Protein AF-H6RNN2-F1 (afdb_monomer_lite)

Sequence (59 aa):
MQVRPTLTLPWDALDSQSCAEDGMPDWQTLIVVGPMKRRDAHGHVTLEWTVTADCRPAE

pLDDT: mean 72.71, std 14.59, range [41.22, 91.81]

Radius of gyration: 13.88 Å; chains: 1; bounding box: 30×27×35 Å

Organism: Blastococcus saxobsidens (strain DD2) (NCBI:txid1146883)

Secondary structure (DSSP, 8-state):
---PPPP---GGGHHHHSS-TTEEEEEEEEEEEEEEEEE-TTS-EEEEEEEEEEEEE--

Foldseek 3Di:
DPPDDDDDDDPVCCQCPVAPNFWGFDPVQKDKDDQDWDADPVRDTDTDIDIDTDIDGDD

Structure (mmCIF, N/CA/C/O backbone):
data_AF-H6RNN2-F1
#
_entry.id   AF-H6RNN2-F1
#
loop_
_atom_site.group_PDB
_atom_site.id
_atom_site.type_symbol
_atom_site.label_atom_id
_atom_site.label_alt_id
_atom_site.label_comp_id
_atom_site.label_asym_id
_atom_site.label_entity_id
_atom_site.label_seq_id
_atom_site.pdbx_PDB_ins_code
_atom_site.Cartn_x
_atom_site.Cartn_y
_atom_site.Cartn_z
_atom_site.occupancy
_atom_site.B_iso_or_equiv
_atom_site.auth_seq_id
_atom_site.auth_comp_id
_atom_site.auth_asym_id
_atom_site.auth_atom_id
_atom_site.pdbx_PDB_model_num
ATOM 1 N N . MET A 1 1 ? 10.442 18.479 1.092 1.00 41.22 1 MET A N 1
ATOM 2 C CA . MET A 1 1 ? 9.816 17.143 1.191 1.00 41.22 1 MET A CA 1
ATOM 3 C C . MET A 1 1 ? 8.859 16.999 0.029 1.00 41.22 1 MET A C 1
ATOM 5 O O . MET A 1 1 ? 7.908 17.761 -0.053 1.00 41.22 1 MET A O 1
ATOM 9 N N . GLN A 1 2 ? 9.163 16.108 -0.908 1.00 42.25 2 GLN A N 1
ATOM 10 C CA . GLN A 1 2 ? 8.283 15.810 -2.032 1.00 42.25 2 GLN A CA 1
ATOM 11 C C . GLN A 1 2 ? 7.164 14.914 -1.486 1.00 42.25 2 GLN A C 1
ATOM 13 O O . GLN A 1 2 ? 7.441 13.813 -1.012 1.00 42.25 2 GLN A O 1
ATOM 18 N N . VAL A 1 3 ? 5.931 15.424 -1.438 1.00 45.22 3 VAL A N 1
ATOM 19 C CA . VAL A 1 3 ? 4.769 14.631 -1.017 1.00 45.22 3 VAL A CA 1
ATOM 20 C C . VAL A 1 3 ? 4.527 13.609 -2.119 1.00 45.22 3 VAL A C 1
ATOM 22 O O . VAL A 1 3 ? 4.109 13.970 -3.217 1.00 45.22 3 VAL A O 1
ATOM 25 N N . ARG A 1 4 ? 4.871 12.346 -1.854 1.00 44.53 4 ARG A N 1
ATOM 26 C CA . ARG A 1 4 ? 4.531 11.248 -2.759 1.00 44.53 4 ARG A CA 1
ATOM 27 C C . ARG A 1 4 ? 3.014 11.046 -2.681 1.00 44.53 4 ARG A C 1
ATOM 29 O O . ARG A 1 4 ? 2.510 10.916 -1.566 1.00 44.53 4 ARG A O 1
ATOM 36 N N . PRO A 1 5 ? 2.283 11.074 -3.807 1.00 43.03 5 PRO A N 1
ATOM 37 C CA . PRO A 1 5 ? 0.853 10.804 -3.792 1.00 43.03 5 PRO A CA 1
ATOM 38 C C . PRO A 1 5 ? 0.615 9.381 -3.275 1.00 43.03 5 PRO A C 1
ATOM 40 O O . PRO A 1 5 ? 1.156 8.421 -3.819 1.00 43.03 5 PRO A O 1
ATOM 43 N N . THR A 1 6 ? -0.163 9.258 -2.201 1.00 43.06 6 THR A N 1
ATOM 44 C CA . THR A 1 6 ? -0.577 7.968 -1.643 1.00 43.06 6 THR A CA 1
ATOM 45 C C . THR A 1 6 ? -1.942 7.621 -2.224 1.00 43.06 6 THR A C 1
ATOM 47 O O . THR A 1 6 ? -2.906 8.349 -1.985 1.00 43.06 6 THR A O 1
ATOM 50 N N . LEU A 1 7 ? -2.034 6.533 -2.991 1.00 45.00 7 LEU A N 1
ATOM 51 C CA . LEU A 1 7 ? -3.305 6.018 -3.499 1.00 45.00 7 LEU A CA 1
ATOM 52 C C . LEU A 1 7 ? -3.806 4.888 -2.588 1.00 45.00 7 LEU A C 1
ATOM 54 O O . LEU A 1 7 ? -3.048 3.981 -2.249 1.00 45.00 7 LEU A O 1
ATOM 58 N N . THR A 1 8 ? -5.078 4.932 -2.189 1.00 56.56 8 THR A N 1
ATOM 59 C CA . THR A 1 8 ? -5.738 3.826 -1.479 1.00 56.56 8 THR A CA 1
ATOM 60 C C . THR A 1 8 ? -6.349 2.888 -2.512 1.00 56.56 8 THR A C 1
ATOM 62 O O . THR A 1 8 ? -7.350 3.235 -3.137 1.00 56.56 8 THR A O 1
ATOM 65 N N . LEU A 1 9 ? -5.740 1.719 -2.705 1.00 57.47 9 LEU A N 1
ATOM 66 C CA . LEU A 1 9 ? -6.179 0.726 -3.682 1.00 57.47 9 LEU A CA 1
ATOM 67 C C . LEU A 1 9 ? -6.803 -0.496 -2.991 1.00 57.47 9 LEU A C 1
ATOM 69 O O . LEU A 1 9 ? -6.320 -0.903 -1.931 1.00 57.47 9 LEU A O 1
ATOM 73 N N . PRO A 1 10 ? -7.852 -1.102 -3.578 1.00 62.47 10 PRO A N 1
ATOM 74 C CA . PRO A 1 10 ? -8.279 -2.450 -3.216 1.00 62.47 10 PRO A CA 1
ATOM 75 C C . PRO A 1 10 ? -7.113 -3.436 -3.339 1.00 62.47 10 PRO A C 1
ATOM 77 O O . PRO A 1 10 ? -6.302 -3.306 -4.254 1.00 62.47 10 PRO A O 1
ATOM 80 N N . TRP A 1 11 ? -7.059 -4.441 -2.459 1.00 65.31 11 TRP A N 1
ATOM 81 C CA . TRP A 1 11 ? -6.004 -5.464 -2.476 1.00 65.31 11 TRP A CA 1
ATOM 82 C C . TRP A 1 11 ? -5.876 -6.139 -3.850 1.00 65.31 11 TRP A C 1
ATOM 84 O O . TRP A 1 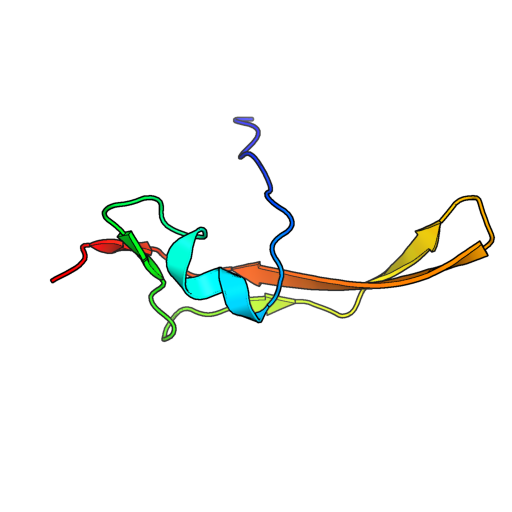11 ? -4.776 -6.300 -4.361 1.00 65.31 11 TRP A O 1
ATOM 94 N N . ASP A 1 12 ? -7.007 -6.419 -4.496 1.00 63.25 12 ASP A N 1
ATOM 95 C CA . ASP A 1 12 ? -7.060 -7.070 -5.811 1.00 63.25 12 ASP A CA 1
ATOM 96 C C . ASP A 1 12 ? -6.632 -6.157 -6.977 1.00 63.25 12 ASP A C 1
ATOM 98 O O . ASP A 1 12 ? -6.506 -6.609 -8.111 1.00 63.25 12 ASP A O 1
ATOM 102 N N . ALA A 1 13 ? -6.435 -4.859 -6.723 1.00 59.88 13 ALA A N 1
ATOM 103 C CA . ALA A 1 13 ? -6.026 -3.869 -7.718 1.00 59.88 13 ALA A CA 1
ATOM 104 C C . ALA A 1 13 ? -4.577 -3.390 -7.526 1.00 59.88 13 ALA A C 1
ATOM 106 O O . ALA A 1 13 ? -4.131 -2.511 -8.269 1.00 59.88 13 ALA A O 1
ATOM 107 N N . LEU A 1 14 ? -3.846 -3.944 -6.549 1.00 64.25 14 LEU A N 1
ATOM 108 C CA . LEU A 1 14 ? -2.467 -3.550 -6.258 1.00 64.25 14 LEU A CA 1
ATOM 109 C C . LEU A 1 14 ? -1.560 -3.729 -7.481 1.00 64.25 14 LEU A C 1
ATOM 111 O O . LEU A 1 14 ? -0.833 -2.805 -7.829 1.00 64.25 14 LEU A O 1
ATOM 115 N N . ASP A 1 15 ? -1.677 -4.865 -8.168 1.00 59.06 15 ASP A N 1
ATOM 116 C CA . ASP A 1 15 ? -0.769 -5.284 -9.241 1.00 59.06 15 ASP A CA 1
ATOM 117 C C . ASP A 1 15 ? -0.720 -4.325 -10.440 1.00 59.06 15 ASP A C 1
ATOM 119 O O . ASP A 1 15 ? 0.317 -4.196 -11.083 1.00 59.06 15 ASP A O 1
ATOM 123 N N . SER A 1 16 ? -1.834 -3.651 -10.747 1.00 55.25 16 SER A N 1
ATOM 124 C CA . SER A 1 16 ? -1.990 -2.845 -11.972 1.00 55.25 16 SER A CA 1
ATOM 125 C C . SER A 1 16 ? -1.787 -1.345 -11.773 1.00 55.25 16 SER A C 1
ATOM 127 O O . SER A 1 16 ? -1.495 -0.636 -12.731 1.00 55.25 16 SER A O 1
ATOM 129 N N . GLN A 1 17 ? -1.958 -0.834 -10.550 1.00 57.91 17 GLN A N 1
ATOM 130 C CA . GLN A 1 17 ? -1.941 0.610 -10.285 1.00 57.91 17 GLN A CA 1
ATOM 131 C C . GLN A 1 17 ? -0.767 1.064 -9.412 1.00 57.91 17 GLN A C 1
ATOM 133 O O . GLN A 1 17 ? -0.522 2.267 -9.319 1.00 57.91 17 GLN A O 1
ATOM 138 N N . SER A 1 18 ? -0.013 0.149 -8.791 1.00 65.62 18 SER A N 1
ATOM 139 C CA . SER A 1 18 ? 1.097 0.522 -7.904 1.00 65.62 18 SER A CA 1
ATOM 140 C C . SER A 1 18 ? 2.316 1.094 -8.637 1.00 65.62 18 SER A C 1
ATOM 142 O O . SER A 1 18 ? 3.072 1.848 -8.029 1.00 65.62 18 SER A O 1
ATOM 144 N N . CYS 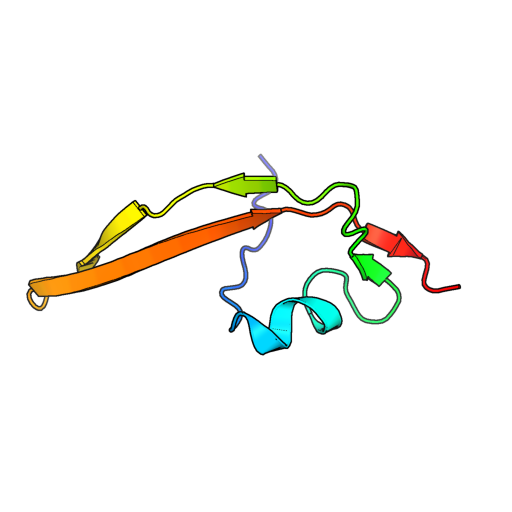A 1 19 ? 2.508 0.764 -9.921 1.00 71.81 19 CYS A N 1
ATOM 145 C CA . CYS A 1 19 ? 3.753 1.046 -10.647 1.00 71.81 19 CYS A CA 1
ATOM 146 C C . CYS A 1 19 ? 3.604 1.810 -11.978 1.00 71.81 19 CYS A C 1
ATOM 148 O O . CYS A 1 19 ? 4.568 1.876 -12.737 1.00 71.81 19 CYS A O 1
ATOM 150 N N . ALA A 1 20 ? 2.460 2.474 -12.210 1.00 65.12 20 ALA A N 1
ATOM 151 C CA . ALA A 1 20 ? 2.109 3.135 -13.481 1.00 65.12 20 ALA A CA 1
ATOM 152 C C . ALA A 1 20 ? 2.066 2.164 -14.688 1.00 65.12 20 ALA A C 1
ATOM 154 O O . ALA A 1 20 ? 2.345 0.981 -14.532 1.00 65.12 20 ALA A O 1
ATOM 155 N N . GLU A 1 21 ? 1.667 2.640 -15.877 1.00 65.19 21 GLU A N 1
ATOM 156 C CA . GLU A 1 21 ? 1.351 1.772 -17.035 1.00 65.19 21 GLU A CA 1
ATOM 157 C C . GLU A 1 21 ? 2.520 0.885 -17.514 1.00 65.19 21 GLU A C 1
ATOM 159 O O . GLU A 1 21 ? 2.273 -0.193 -18.047 1.00 65.19 21 GLU A O 1
ATOM 164 N N . ASP A 1 22 ? 3.771 1.287 -17.264 1.00 68.00 22 ASP A N 1
ATOM 165 C CA . ASP A 1 22 ? 4.972 0.595 -17.769 1.00 68.00 22 ASP A CA 1
ATOM 166 C C . ASP A 1 22 ? 5.745 -0.194 -16.692 1.00 68.00 22 ASP A C 1
ATOM 168 O O . ASP A 1 22 ? 6.813 -0.759 -16.956 1.00 68.00 22 ASP A O 1
ATOM 172 N N . GLY A 1 23 ? 5.252 -0.199 -15.452 1.00 72.88 23 GLY A N 1
ATOM 173 C CA . GLY A 1 23 ? 5.933 -0.806 -14.315 1.00 72.88 23 GLY A CA 1
ATOM 174 C C . GLY A 1 23 ? 5.135 -1.949 -13.709 1.00 72.88 23 GLY A C 1
ATOM 175 O O . GLY A 1 23 ? 3.927 -1.849 -13.516 1.00 72.88 23 GLY A O 1
ATOM 176 N N . MET A 1 24 ? 5.828 -3.021 -13.328 1.00 78.81 24 MET A N 1
ATOM 177 C CA . MET A 1 24 ? 5.264 -4.074 -12.489 1.00 78.81 24 MET A CA 1
ATOM 178 C C . MET A 1 24 ? 5.901 -4.026 -11.096 1.00 78.81 24 MET A C 1
ATOM 180 O O . MET A 1 24 ? 7.113 -3.820 -10.986 1.00 78.81 24 MET A O 1
ATOM 184 N N . PRO A 1 25 ? 5.129 -4.218 -10.018 1.00 78.81 25 PRO A N 1
ATOM 185 C CA . PRO A 1 25 ? 5.693 -4.372 -8.682 1.00 78.81 25 PRO A CA 1
ATOM 186 C C . PRO A 1 25 ? 6.593 -5.613 -8.601 1.00 78.81 25 PRO A C 1
ATOM 188 O O . PRO A 1 25 ? 6.235 -6.707 -9.042 1.00 78.81 25 PRO A O 1
ATOM 191 N N . ASP A 1 26 ? 7.774 -5.447 -8.014 1.00 81.62 26 ASP A N 1
ATOM 192 C CA . ASP A 1 26 ? 8.638 -6.546 -7.615 1.00 81.62 26 ASP A CA 1
ATOM 193 C C . ASP A 1 26 ? 8.174 -7.098 -6.266 1.00 81.62 26 ASP A C 1
ATOM 195 O O . ASP A 1 26 ? 8.554 -6.626 -5.190 1.00 81.62 26 ASP A O 1
ATOM 199 N N . TRP A 1 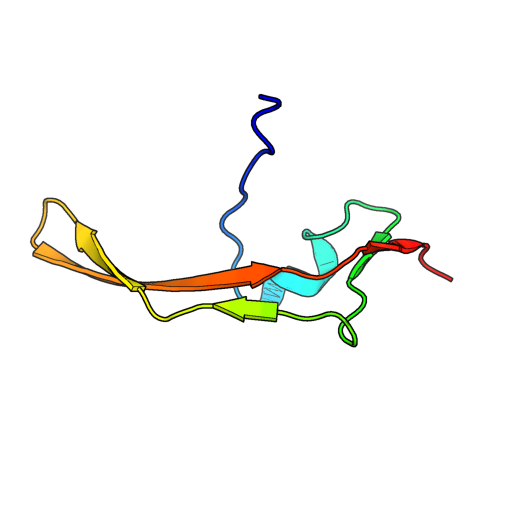27 ? 7.366 -8.153 -6.326 1.00 81.38 27 TRP A N 1
ATOM 200 C CA . TRP A 1 27 ? 6.854 -8.830 -5.140 1.00 81.38 27 TRP A CA 1
ATOM 201 C C . TRP A 1 27 ? 7.933 -9.469 -4.263 1.00 81.38 27 TRP A C 1
ATOM 203 O O . TRP A 1 27 ? 7.655 -9.768 -3.103 1.00 81.38 27 TRP A O 1
ATOM 213 N N . GLN A 1 28 ? 9.164 -9.648 -4.755 1.00 82.19 28 GLN A N 1
ATOM 214 C CA . GLN A 1 28 ? 10.272 -10.113 -3.914 1.00 82.19 28 GLN A CA 1
ATOM 215 C C . GLN A 1 28 ? 10.722 -9.043 -2.909 1.00 82.19 28 GLN A C 1
ATOM 217 O O . GLN A 1 28 ? 11.286 -9.376 -1.868 1.00 82.19 28 GLN A O 1
ATOM 222 N N . THR A 1 29 ? 10.431 -7.770 -3.190 1.00 78.50 29 THR A N 1
ATOM 223 C CA . THR A 1 29 ? 10.743 -6.612 -2.332 1.00 78.50 29 THR A CA 1
ATOM 224 C C . THR A 1 29 ? 9.551 -6.148 -1.491 1.00 78.50 29 THR A C 1
ATOM 226 O O . THR A 1 29 ? 9.603 -5.091 -0.864 1.00 78.50 29 THR A O 1
ATOM 229 N N . LEU A 1 30 ? 8.464 -6.927 -1.465 1.00 82.94 30 LEU A N 1
ATOM 230 C CA . LEU A 1 30 ? 7.221 -6.567 -0.793 1.00 82.94 30 LEU A CA 1
ATOM 231 C C . LEU A 1 30 ? 7.416 -6.385 0.720 1.00 82.94 30 LEU A C 1
ATOM 233 O O . LEU A 1 30 ? 7.794 -7.308 1.442 1.00 82.94 30 LEU A O 1
ATOM 237 N N . ILE A 1 31 ? 7.051 -5.209 1.218 1.00 81.25 31 ILE A N 1
ATOM 238 C CA . ILE A 1 31 ? 6.992 -4.877 2.638 1.00 81.25 31 ILE A CA 1
ATOM 239 C C . ILE A 1 31 ? 5.541 -4.562 2.998 1.00 81.25 31 ILE A C 1
ATOM 241 O O . ILE A 1 31 ? 4.933 -3.643 2.448 1.00 81.25 31 ILE A O 1
ATOM 245 N N . VAL A 1 32 ? 4.997 -5.298 3.968 1.00 82.69 32 VAL A N 1
ATOM 246 C CA . VAL A 1 32 ? 3.648 -5.082 4.509 1.00 82.69 32 VAL A CA 1
ATOM 247 C C . VAL A 1 32 ? 3.750 -4.609 5.957 1.00 82.69 32 VAL A C 1
ATOM 249 O O . VAL A 1 32 ? 4.389 -5.255 6.784 1.00 82.69 32 VAL A O 1
ATOM 252 N N . VAL A 1 33 ? 3.098 -3.492 6.280 1.00 83.62 33 VAL A N 1
ATOM 253 C CA . VAL A 1 33 ? 3.065 -2.908 7.630 1.00 83.62 33 VAL A CA 1
ATOM 254 C C . VAL A 1 33 ? 1.614 -2.744 8.086 1.00 83.62 33 VAL A C 1
ATOM 256 O O . VAL A 1 33 ? 0.823 -2.091 7.410 1.00 83.62 33 VAL A O 1
ATOM 259 N N . GLY A 1 34 ? 1.253 -3.310 9.244 1.00 81.88 34 GLY A N 1
ATOM 260 C CA . GLY A 1 34 ? -0.093 -3.190 9.828 1.00 8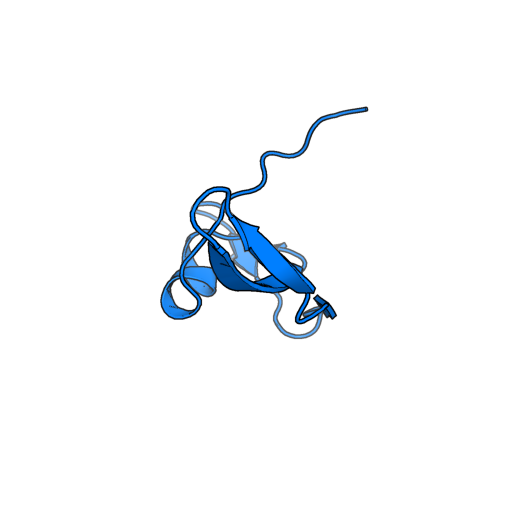1.88 34 GLY A CA 1
ATOM 261 C C . GLY A 1 34 ? -0.592 -4.463 10.538 1.00 81.88 34 GLY A C 1
ATOM 262 O O . GLY A 1 34 ? 0.195 -5.391 10.732 1.00 81.88 34 GLY A O 1
ATOM 263 N N . PRO A 1 35 ? -1.887 -4.525 10.929 1.00 81.81 35 PRO A N 1
ATOM 264 C CA . PRO A 1 35 ? -2.914 -3.509 10.692 1.00 81.81 35 PRO A CA 1
ATOM 265 C C . PRO A 1 35 ? -2.860 -2.343 11.682 1.00 81.81 35 PRO A C 1
ATOM 267 O O . PRO A 1 35 ? -2.685 -2.528 12.888 1.00 81.81 35 PRO A O 1
ATOM 270 N N . MET A 1 36 ? -3.122 -1.138 11.190 1.00 86.50 36 MET A N 1
ATOM 271 C CA . MET A 1 36 ? -3.421 0.024 12.020 1.00 86.50 36 MET A CA 1
ATOM 272 C C . MET A 1 36 ? -4.935 0.166 12.163 1.00 86.50 36 MET A C 1
ATOM 274 O O . MET A 1 36 ? -5.665 0.221 11.176 1.00 86.50 36 MET A O 1
ATOM 278 N N . LYS A 1 37 ? -5.421 0.232 13.406 1.00 87.62 37 LYS A N 1
ATOM 279 C CA . LYS A 1 37 ? -6.829 0.539 13.683 1.00 87.62 37 LYS A CA 1
ATOM 280 C C . LYS A 1 37 ? -7.066 2.027 13.476 1.00 87.62 37 LYS A C 1
ATOM 282 O O . LYS A 1 37 ? -6.521 2.846 14.214 1.00 87.62 37 LYS A O 1
ATOM 287 N N . ARG A 1 38 ? -7.930 2.367 12.528 1.00 85.81 38 ARG A N 1
ATOM 288 C CA . ARG A 1 38 ? -8.448 3.719 12.333 1.00 85.81 38 ARG A CA 1
ATOM 289 C C . ARG A 1 38 ? -9.902 3.760 12.726 1.00 85.81 38 ARG A C 1
ATOM 291 O O . ARG A 1 38 ? -10.698 2.968 12.239 1.00 85.81 38 ARG A O 1
ATOM 298 N N . ARG A 1 39 ? -10.240 4.679 13.621 1.00 90.00 39 ARG A N 1
ATOM 299 C CA . ARG A 1 39 ? -11.628 4.970 13.955 1.00 90.00 39 ARG A CA 1
ATOM 300 C C . ARG A 1 39 ? -12.031 6.265 13.263 1.00 90.00 39 ARG A C 1
ATOM 302 O O . ARG A 1 39 ? -11.316 7.256 13.393 1.00 90.00 39 ARG A O 1
ATOM 309 N N . ASP A 1 40 ? -13.134 6.242 12.524 1.00 87.94 40 ASP A N 1
ATOM 310 C CA . ASP A 1 40 ? -13.680 7.438 11.882 1.00 87.94 40 ASP A CA 1
ATOM 311 C C . ASP A 1 40 ? -14.529 8.280 12.857 1.00 87.94 40 ASP A C 1
ATOM 313 O O . ASP A 1 40 ? -14.755 7.905 14.013 1.00 87.94 40 ASP A O 1
ATOM 317 N N . ALA A 1 41 ? -15.006 9.438 12.393 1.00 90.50 41 ALA A N 1
ATOM 318 C CA . ALA A 1 41 ? -15.836 10.344 13.190 1.00 90.50 41 ALA A CA 1
ATOM 319 C C . ALA A 1 41 ? -17.211 9.756 13.575 1.00 90.50 41 ALA A C 1
ATOM 321 O O . ALA A 1 41 ? -17.842 10.246 14.508 1.00 90.50 41 ALA A O 1
ATOM 322 N N . HIS A 1 42 ? -17.661 8.704 12.888 1.00 91.38 42 HIS A N 1
ATOM 323 C CA . HIS A 1 42 ? -18.934 8.022 13.128 1.00 91.38 42 HIS A CA 1
ATOM 324 C C . HIS A 1 42 ? -18.772 6.782 14.026 1.00 91.38 42 HIS A C 1
ATOM 326 O O . HIS A 1 42 ? -19.750 6.108 14.339 1.00 91.38 42 HIS A O 1
ATOM 332 N N . GLY A 1 43 ? -17.548 6.493 14.486 1.00 89.12 43 GLY A N 1
ATOM 333 C CA . GLY A 1 43 ? -17.238 5.386 15.387 1.00 89.12 43 GLY A CA 1
ATOM 334 C C . GLY A 1 43 ? -16.939 4.060 14.687 1.00 89.12 43 GLY A C 1
ATOM 335 O O . GLY A 1 43 ? -16.636 3.080 15.380 1.00 89.12 43 GLY A O 1
ATOM 336 N N . HIS A 1 44 ? -16.960 4.019 13.353 1.00 91.81 44 HIS A N 1
ATOM 337 C CA . HIS A 1 44 ? -16.568 2.836 12.596 1.00 91.81 44 HIS A CA 1
ATOM 338 C C . HIS A 1 44 ? 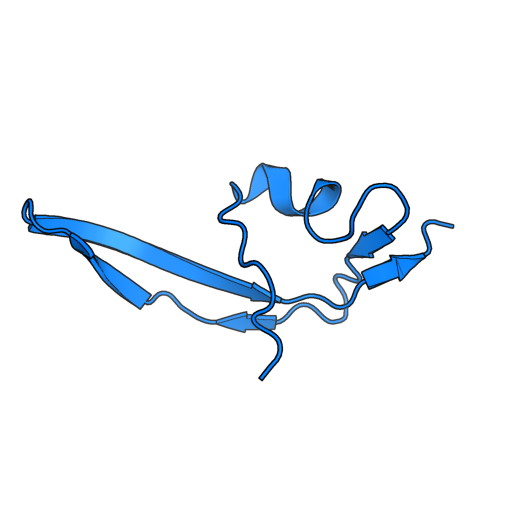-15.069 2.601 12.718 1.00 91.81 44 HIS A C 1
ATOM 340 O O . HIS A 1 44 ? -14.283 3.545 12.795 1.00 91.81 44 HIS A O 1
ATOM 346 N N . VAL A 1 45 ? -14.675 1.330 12.751 1.00 89.25 45 VAL A N 1
ATOM 347 C CA . VAL A 1 45 ? -13.271 0.928 12.839 1.00 89.25 45 VAL A CA 1
ATOM 348 C C . VAL A 1 45 ? -12.865 0.254 11.539 1.00 89.25 45 VAL A C 1
ATOM 350 O O . VAL A 1 45 ? -13.398 -0.797 11.195 1.00 89.25 45 VAL A O 1
ATOM 353 N N . THR A 1 46 ? -11.882 0.840 10.869 1.00 86.81 46 THR A N 1
ATOM 354 C CA . THR A 1 46 ? -11.217 0.290 9.690 1.00 86.81 46 THR A CA 1
ATOM 355 C C . THR A 1 46 ? -9.845 -0.236 10.096 1.00 86.81 46 THR A C 1
ATOM 357 O O . THR A 1 46 ? -9.149 0.363 10.921 1.00 86.81 46 THR A O 1
ATOM 360 N N . LEU A 1 47 ? -9.456 -1.379 9.538 1.00 83.75 47 LEU A N 1
ATOM 361 C CA . LEU A 1 47 ? -8.086 -1.871 9.612 1.00 83.75 47 LEU A CA 1
ATOM 362 C C . LEU A 1 47 ? -7.372 -1.451 8.330 1.00 83.75 47 LEU A C 1
ATOM 364 O O . LEU A 1 47 ? -7.831 -1.768 7.237 1.00 83.75 47 LEU A O 1
ATOM 368 N N . GLU A 1 48 ? -6.281 -0.711 8.477 1.00 81.19 48 GLU A N 1
ATOM 369 C CA . GLU A 1 48 ? -5.451 -0.263 7.363 1.00 81.19 48 GLU A CA 1
ATOM 370 C C . GLU A 1 48 ? -4.132 -1.034 7.355 1.00 81.19 48 GLU A C 1
ATOM 372 O O . GLU A 1 48 ? -3.471 -1.169 8.389 1.00 81.19 48 GLU A O 1
ATOM 377 N N . TRP A 1 49 ? -3.739 -1.509 6.178 1.00 83.06 49 TRP A N 1
ATOM 378 C CA . TRP A 1 49 ? -2.414 -2.052 5.912 1.00 83.06 49 TRP A CA 1
ATOM 379 C C . TRP A 1 49 ? -1.716 -1.144 4.911 1.00 83.06 49 TRP A C 1
ATOM 381 O O . TRP A 1 49 ? -2.327 -0.695 3.943 1.00 83.06 49 TRP A O 1
ATOM 391 N N . THR A 1 50 ? -0.432 -0.901 5.138 1.00 79.88 50 THR A N 1
ATOM 392 C CA . THR A 1 50 ? 0.438 -0.248 4.166 1.00 79.88 50 THR A CA 1
ATOM 393 C C . THR A 1 50 ? 1.224 -1.324 3.444 1.00 79.88 50 THR A C 1
ATOM 395 O O . THR A 1 50 ? 1.869 -2.155 4.085 1.00 79.88 50 THR A O 1
ATOM 398 N N . VAL A 1 51 ? 1.182 -1.291 2.118 1.00 79.88 51 VAL A N 1
ATOM 399 C CA . VAL A 1 51 ? 1.931 -2.201 1.257 1.00 79.88 51 VAL A CA 1
ATOM 400 C C . VAL A 1 51 ? 2.891 -1.376 0.413 1.00 79.88 51 VAL A C 1
ATOM 402 O O . VAL A 1 51 ? 2.475 -0.428 -0.250 1.00 79.88 51 VAL A O 1
ATOM 405 N N . THR A 1 52 ? 4.167 -1.739 0.452 1.00 80.12 52 THR A N 1
ATOM 406 C CA . THR A 1 52 ? 5.230 -1.112 -0.331 1.00 80.12 52 THR A CA 1
ATOM 407 C C . THR A 1 52 ? 5.935 -2.194 -1.133 1.00 80.12 52 THR A C 1
ATOM 409 O O . THR A 1 52 ? 6.322 -3.210 -0.568 1.00 80.12 52 THR A O 1
ATOM 412 N N . ALA A 1 53 ? 6.127 -1.972 -2.425 1.00 81.44 53 ALA A N 1
ATOM 413 C CA . ALA A 1 53 ? 6.978 -2.787 -3.282 1.00 81.44 53 ALA A CA 1
ATOM 414 C C . ALA A 1 53 ? 7.801 -1.850 -4.167 1.00 81.44 53 ALA A C 1
ATOM 416 O O . ALA A 1 53 ? 7.332 -0.756 -4.502 1.00 81.44 53 ALA A O 1
ATOM 417 N N . ASP A 1 54 ? 9.009 -2.263 -4.538 1.00 82.75 54 ASP A N 1
ATOM 418 C CA . ASP A 1 54 ? 9.760 -1.570 -5.578 1.00 82.75 54 ASP A CA 1
ATOM 419 C C . ASP A 1 54 ? 9.139 -1.869 -6.946 1.00 82.75 54 ASP A C 1
ATOM 421 O O . ASP A 1 54 ? 8.556 -2.929 -7.168 1.00 82.75 54 ASP A O 1
ATOM 425 N N . CYS A 1 55 ? 9.238 -0.922 -7.876 1.00 82.56 55 CYS A N 1
ATOM 426 C CA . CYS A 1 55 ? 8.748 -1.104 -9.239 1.00 82.56 55 CYS A CA 1
ATOM 427 C C . CYS A 1 55 ? 9.898 -1.505 -10.157 1.00 82.56 55 CYS A C 1
ATOM 429 O O . CYS A 1 55 ? 10.946 -0.854 -10.165 1.00 82.56 55 CYS A O 1
ATOM 431 N N . ARG A 1 56 ? 9.675 -2.538 -10.972 1.00 78.81 56 ARG A N 1
ATOM 432 C CA . ARG A 1 56 ? 10.578 -2.954 -12.047 1.00 78.81 56 ARG A CA 1
ATOM 433 C C . ARG A 1 56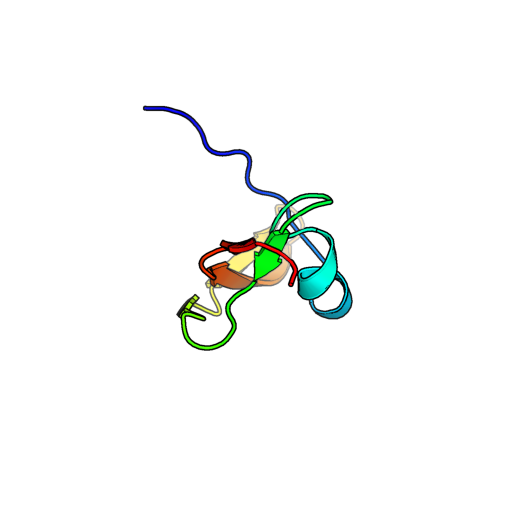 ? 9.940 -2.699 -13.419 1.00 78.81 56 ARG A C 1
ATOM 435 O O . ARG A 1 56 ? 8.711 -2.678 -13.512 1.00 78.81 56 ARG A O 1
ATOM 442 N N . PRO A 1 57 ? 10.742 -2.506 -14.480 1.00 77.12 57 PRO A N 1
ATOM 443 C CA . PRO A 1 57 ? 10.218 -2.437 -15.841 1.00 77.12 57 PRO A CA 1
ATOM 444 C C . PRO A 1 57 ? 9.423 -3.704 -16.176 1.00 77.12 57 PRO A C 1
ATOM 446 O O . PRO A 1 57 ? 9.825 -4.799 -15.771 1.00 77.12 57 PRO A O 1
ATOM 449 N N . ALA A 1 58 ? 8.314 -3.562 -16.902 1.00 69.31 58 ALA A N 1
ATOM 450 C CA . ALA A 1 58 ? 7.655 -4.707 -17.514 1.00 69.31 58 ALA A CA 1
ATOM 451 C C . ALA A 1 58 ? 8.575 -5.300 -18.601 1.00 69.31 58 ALA A C 1
ATOM 453 O O . ALA A 1 58 ? 9.000 -4.578 -19.503 1.00 69.31 58 ALA A O 1
ATOM 454 N N . GLU A 1 59 ? 8.939 -6.578 -18.466 1.00 63.72 59 GLU A N 1
ATOM 455 C CA . GLU A 1 59 ? 9.690 -7.332 -19.488 1.00 63.72 59 GLU A CA 1
ATOM 456 C C . GLU A 1 59 ? 8.801 -7.728 -20.671 1.00 63.72 59 GLU A C 1
ATOM 458 O O . GLU A 1 59 ? 7.620 -8.077 -20.431 1.00 63.72 59 GLU A O 1
#